Protein AF-A0A3C1G6S5-F1 (afdb_monomer_lite)

Foldseek 3Di:
DAEEAECPDPPNVCRLVVVVVVVVVPHPYYDYDDDPDPVSVVVSD

Structure (mmCIF, N/CA/C/O backbone):
data_AF-A0A3C1G6S5-F1
#
_entry.id   AF-A0A3C1G6S5-F1
#
loop_
_atom_site.group_PDB
_atom_site.id
_atom_site.type_symbol
_atom_site.label_atom_id
_atom_site.label_alt_id
_atom_site.label_comp_id
_atom_site.label_asym_id
_atom_site.label_entity_id
_atom_site.label_seq_id
_atom_site.pdbx_PDB_ins_code
_atom_site.Cartn_x
_atom_site.Cartn_y
_atom_site.Cartn_z
_atom_site.occupancy
_atom_site.B_iso_or_equiv
_atom_site.auth_seq_id
_atom_site.auth_comp_id
_atom_site.auth_asym_id
_atom_site.auth_atom_id
_atom_site.pdbx_PDB_model_num
ATOM 1 N N . MET A 1 1 ? -4.779 -0.224 14.729 1.00 84.44 1 MET A N 1
ATOM 2 C CA . MET A 1 1 ? -3.352 -0.578 14.546 1.00 84.44 1 MET A CA 1
ATOM 3 C C . MET A 1 1 ? -2.977 -0.450 13.071 1.00 84.44 1 MET A C 1
ATOM 5 O O . MET A 1 1 ? -3.851 -0.575 12.226 1.00 84.44 1 MET A O 1
ATOM 9 N N . GLY A 1 2 ? -1.709 -0.186 12.741 1.00 96.69 2 GLY A N 1
ATOM 10 C CA . GLY A 1 2 ? -1.244 -0.094 11.347 1.00 96.69 2 GLY A CA 1
ATOM 11 C C . GLY A 1 2 ? -0.652 -1.403 10.818 1.00 96.69 2 GLY A C 1
ATOM 12 O O . GLY A 1 2 ? -0.260 -2.269 11.601 1.00 96.69 2 GLY A O 1
ATOM 13 N N . ALA A 1 3 ? -0.542 -1.543 9.493 1.00 97.88 3 ALA A N 1
ATOM 14 C CA . ALA A 1 3 ? 0.120 -2.686 8.862 1.00 97.88 3 ALA A CA 1
ATOM 15 C C . ALA A 1 3 ? 1.063 -2.276 7.720 1.00 97.88 3 ALA A C 1
ATOM 17 O O . ALA A 1 3 ? 0.788 -1.361 6.952 1.00 97.88 3 ALA A O 1
ATOM 18 N N . ALA A 1 4 ? 2.169 -3.007 7.561 1.00 96.69 4 ALA A N 1
ATOM 19 C CA . ALA A 1 4 ? 3.085 -2.798 6.441 1.00 96.69 4 ALA A CA 1
ATOM 20 C C . ALA A 1 4 ? 2.591 -3.474 5.148 1.00 96.69 4 ALA A C 1
ATOM 22 O O . ALA A 1 4 ? 2.026 -4.579 5.197 1.00 96.69 4 ALA A O 1
ATOM 23 N N . PHE A 1 5 ? 2.880 -2.855 4.002 1.00 96.38 5 PHE A N 1
ATOM 24 C CA . PHE A 1 5 ? 2.625 -3.368 2.654 1.00 96.38 5 PHE A CA 1
ATOM 25 C C . PHE A 1 5 ? 3.853 -3.185 1.746 1.00 96.38 5 PHE A C 1
ATOM 27 O O . PHE A 1 5 ? 4.503 -2.147 1.749 1.00 96.38 5 PHE A O 1
ATOM 34 N N . THR A 1 6 ? 4.161 -4.193 0.933 1.00 96.06 6 THR A N 1
ATOM 35 C CA . THR A 1 6 ? 5.190 -4.093 -0.116 1.00 96.06 6 THR A CA 1
ATOM 36 C C . THR A 1 6 ? 4.496 -4.242 -1.470 1.00 96.06 6 THR A C 1
ATOM 38 O O . THR A 1 6 ? 4.070 -5.363 -1.770 1.00 96.06 6 THR A O 1
ATOM 41 N N . PRO A 1 7 ? 4.358 -3.168 -2.266 1.00 94.94 7 PRO A N 1
ATOM 42 C CA . PRO A 1 7 ? 3.678 -3.228 -3.562 1.00 94.94 7 PRO A CA 1
ATOM 43 C C . PRO A 1 7 ? 4.425 -4.052 -4.618 1.00 94.94 7 PRO A C 1
ATOM 45 O O . PRO A 1 7 ? 3.817 -4.864 -5.304 1.00 94.94 7 PRO A O 1
ATOM 48 N N . GLY A 1 8 ? 5.753 -3.914 -4.691 1.00 94.50 8 GLY A N 1
ATOM 49 C CA . GLY A 1 8 ? 6.592 -4.541 -5.725 1.00 94.50 8 GLY A CA 1
ATOM 50 C C . GLY A 1 8 ? 7.050 -5.975 -5.436 1.00 94.50 8 GLY A C 1
ATOM 51 O O . GLY A 1 8 ? 8.015 -6.435 -6.031 1.00 94.50 8 GLY A O 1
ATOM 52 N N . GLY A 1 9 ? 6.432 -6.669 -4.477 1.00 92.69 9 GLY A N 1
ATOM 53 C CA . GLY A 1 9 ? 6.770 -8.070 -4.213 1.00 92.69 9 GLY A CA 1
ATOM 54 C C . GLY A 1 9 ? 6.040 -8.987 -5.188 1.00 92.69 9 GLY A C 1
ATOM 55 O O . GLY A 1 9 ? 4.840 -8.820 -5.364 1.00 92.69 9 GLY A O 1
ATOM 56 N N . GLU A 1 10 ? 6.707 -9.980 -5.766 1.00 93.00 10 GLU A N 1
ATOM 57 C CA . GLU A 1 10 ? 6.026 -10.965 -6.608 1.00 93.00 10 GLU A CA 1
ATOM 58 C C . GLU A 1 10 ? 5.215 -11.984 -5.776 1.00 93.00 10 GLU A C 1
ATOM 60 O O . GLU A 1 10 ? 5.546 -12.248 -4.609 1.00 93.00 10 GLU A O 1
ATOM 65 N N . PRO A 1 11 ? 4.138 -12.559 -6.345 1.00 93.88 11 PRO A N 1
ATOM 66 C CA . PRO A 1 11 ? 3.508 -12.168 -7.612 1.00 93.88 11 PRO A CA 1
ATOM 67 C C . PRO A 1 11 ? 2.670 -10.877 -7.452 1.00 93.88 11 PRO A C 1
ATOM 69 O O . PRO A 1 11 ? 2.032 -10.673 -6.413 1.00 93.88 11 PRO A O 1
ATOM 72 N N . LEU A 1 12 ? 2.742 -9.975 -8.446 1.00 93.25 12 LEU A N 1
ATOM 73 C CA . LEU A 1 12 ? 2.218 -8.596 -8.361 1.00 93.25 12 LEU A CA 1
ATOM 74 C C . LEU A 1 12 ? 0.684 -8.534 -8.284 1.00 93.25 12 LEU A C 1
ATOM 76 O O . LEU A 1 12 ? 0.126 -7.753 -7.515 1.00 93.25 12 LEU A O 1
ATOM 80 N N . ASP A 1 13 ? 0.010 -9.394 -9.036 1.00 93.94 13 ASP A N 1
ATOM 81 C CA . ASP A 1 13 ? -1.447 -9.560 -9.059 1.00 93.94 13 ASP A CA 1
ATOM 82 C C . ASP A 1 13 ? -2.025 -9.995 -7.702 1.00 93.94 13 ASP A C 1
ATOM 84 O O . ASP A 1 13 ? -3.146 -9.639 -7.340 1.00 93.94 13 ASP A O 1
ATOM 88 N N . PHE A 1 14 ? -1.245 -10.713 -6.894 1.00 94.06 14 PHE A N 1
ATOM 89 C CA . PHE A 1 14 ? -1.653 -11.166 -5.566 1.00 94.06 14 PHE A CA 1
ATOM 90 C C . PHE A 1 14 ? -1.531 -10.082 -4.479 1.00 94.06 14 PHE A C 1
ATOM 92 O O . PHE A 1 14 ? -2.069 -10.225 -3.372 1.00 94.06 14 PHE A O 1
ATOM 99 N N . ARG A 1 15 ? -0.814 -8.985 -4.742 1.00 94.62 15 ARG A N 1
ATOM 100 C CA . ARG A 1 15 ? -0.496 -7.962 -3.728 1.00 94.62 15 ARG A CA 1
ATOM 101 C C . ARG A 1 15 ? -1.728 -7.234 -3.194 1.00 94.62 15 ARG A C 1
ATOM 103 O O . ARG A 1 15 ? -1.828 -7.157 -1.962 1.00 94.62 15 ARG A O 1
ATOM 110 N N . PRO A 1 16 ? -2.702 -6.825 -4.028 1.00 94.62 16 PRO A N 1
ATOM 111 C CA . PRO A 1 16 ? -3.964 -6.266 -3.542 1.00 94.62 16 PRO A CA 1
ATOM 112 C C . PRO A 1 16 ? -4.753 -7.246 -2.660 1.00 94.62 16 PRO A C 1
ATOM 114 O O . PRO A 1 16 ? -5.248 -6.871 -1.597 1.00 94.62 16 PRO A O 1
ATOM 117 N N . PHE A 1 17 ? -4.798 -8.535 -3.014 1.00 95.44 17 PHE A N 1
ATOM 118 C CA . PHE A 1 17 ? -5.501 -9.546 -2.210 1.00 95.44 17 PHE A CA 1
ATOM 119 C C . PHE A 1 17 ? -4.855 -9.752 -0.835 1.00 95.44 17 PHE A C 1
ATOM 121 O O . PHE A 1 17 ? -5.542 -9.903 0.178 1.00 95.44 17 PHE A O 1
ATOM 128 N N . ARG A 1 18 ? -3.521 -9.727 -0.763 1.00 95.25 18 ARG A N 1
ATOM 129 C CA . ARG A 1 18 ? -2.795 -9.794 0.512 1.00 95.25 18 ARG A CA 1
ATOM 130 C C . ARG A 1 18 ? -2.989 -8.531 1.351 1.00 95.25 18 ARG A C 1
ATOM 132 O O . ARG A 1 18 ? -3.057 -8.635 2.577 1.00 95.25 18 ARG A O 1
ATOM 139 N N . LEU A 1 19 ? -3.071 -7.364 0.714 1.00 96.00 19 LEU A N 1
ATOM 140 C CA . LEU A 1 19 ? -3.395 -6.107 1.381 1.00 96.00 19 LEU A CA 1
ATOM 141 C C . LEU A 1 19 ? -4.798 -6.161 1.993 1.00 96.00 19 LEU A C 1
ATOM 143 O O . LEU A 1 19 ? -4.948 -5.866 3.177 1.00 96.00 19 LEU A O 1
ATOM 147 N N . LYS A 1 20 ? -5.789 -6.651 1.239 1.00 96.50 20 LYS A N 1
ATOM 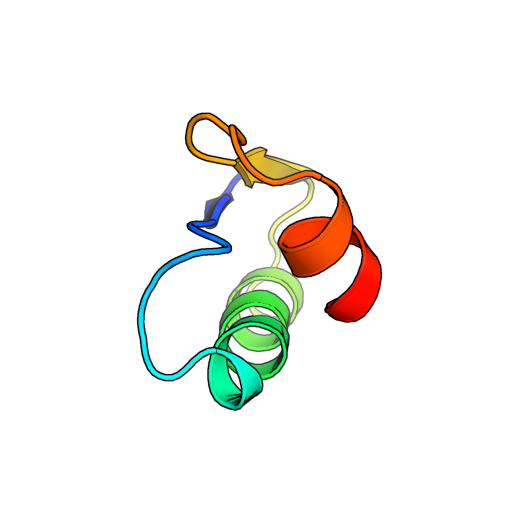148 C CA . LYS A 1 20 ? -7.163 -6.831 1.724 1.00 96.50 20 LYS A CA 1
ATOM 149 C C . LYS A 1 20 ? -7.226 -7.650 3.013 1.00 96.50 20 LYS A C 1
ATOM 151 O O . LYS A 1 20 ? -7.879 -7.231 3.957 1.00 96.50 20 LYS A O 1
ATOM 156 N N . LYS A 1 21 ? -6.475 -8.751 3.113 1.00 96.88 21 LYS A N 1
ATOM 157 C CA . LYS A 1 21 ? -6.425 -9.561 4.348 1.00 96.88 21 LYS A CA 1
ATOM 158 C C . LYS A 1 21 ? -5.959 -8.777 5.581 1.00 96.88 21 LYS A C 1
ATOM 160 O O . LYS A 1 21 ? -6.369 -9.101 6.688 1.00 96.88 21 LYS A O 1
ATOM 165 N N . LYS A 1 22 ? -5.095 -7.769 5.416 1.00 96.75 22 LYS A N 1
ATOM 166 C CA . LYS A 1 22 ? -4.648 -6.900 6.520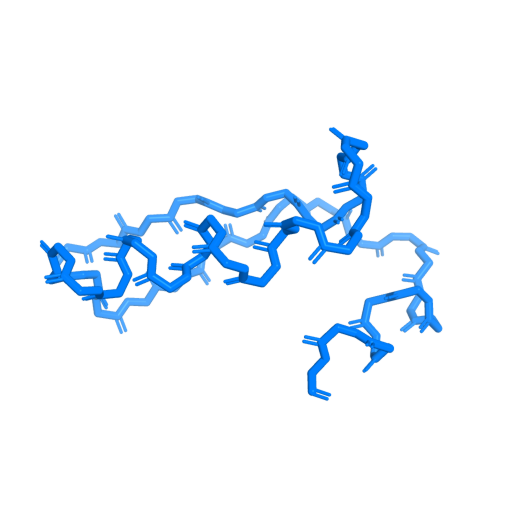 1.00 96.75 22 LYS A CA 1
ATOM 167 C C . LYS A 1 22 ? -5.735 -5.908 6.922 1.00 96.75 22 LYS A C 1
ATOM 169 O O . LYS A 1 22 ? -5.916 -5.676 8.110 1.00 96.75 22 LYS A O 1
ATOM 174 N N . VAL A 1 23 ? -6.452 -5.362 5.941 1.00 96.94 23 VAL A N 1
ATOM 175 C CA . VAL A 1 23 ? -7.606 -4.484 6.176 1.00 96.94 23 VAL A CA 1
ATOM 176 C C . VAL A 1 23 ? -8.712 -5.251 6.901 1.00 96.94 23 VAL A C 1
ATOM 178 O O . VAL A 1 23 ? -9.167 -4.808 7.948 1.00 96.94 23 VAL A O 1
ATOM 181 N N . ASP A 1 24 ? -9.059 -6.447 6.419 1.00 97.94 24 ASP A N 1
ATOM 182 C CA . ASP A 1 24 ? -10.083 -7.308 7.026 1.00 97.94 24 ASP A CA 1
ATOM 183 C C . ASP A 1 24 ? -9.696 -7.757 8.455 1.00 97.94 24 ASP A C 1
ATOM 185 O O . ASP A 1 24 ? -10.565 -8.039 9.274 1.00 97.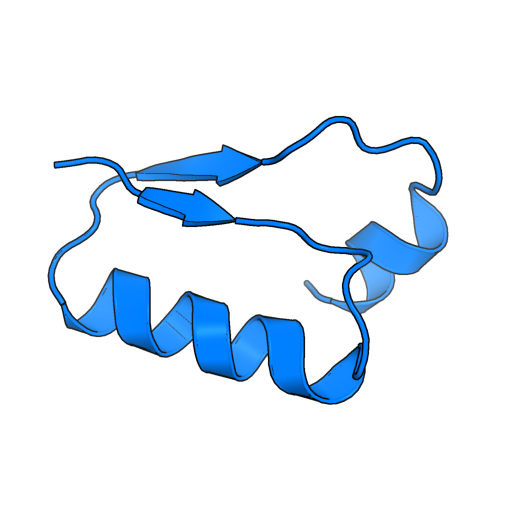94 24 ASP A O 1
ATOM 189 N N . ALA A 1 25 ? -8.398 -7.781 8.782 1.00 97.62 25 ALA A N 1
ATOM 190 C CA . ALA A 1 25 ? -7.889 -8.036 10.133 1.00 97.62 25 ALA A CA 1
ATOM 191 C C . ALA A 1 25 ? -7.893 -6.794 11.056 1.00 97.62 25 ALA A C 1
ATOM 193 O O . ALA A 1 25 ? -7.436 -6.891 12.196 1.00 97.62 25 ALA A O 1
ATOM 194 N N . GLY A 1 26 ? -8.384 -5.639 10.590 1.00 97.44 26 GLY A N 1
ATOM 195 C CA . GLY A 1 26 ? -8.537 -4.418 11.391 1.00 97.44 26 GLY A CA 1
ATOM 196 C C . GLY A 1 26 ? -7.369 -3.429 11.310 1.00 97.44 26 GLY A C 1
ATOM 197 O O . GLY A 1 26 ? -7.080 -2.739 12.289 1.00 97.44 26 GLY A O 1
ATOM 198 N N . ALA A 1 27 ? -6.655 -3.369 10.182 1.00 98.12 27 ALA A N 1
ATOM 199 C CA . ALA A 1 27 ? -5.646 -2.330 9.965 1.00 98.12 27 ALA A CA 1
ATOM 200 C C . ALA A 1 27 ? -6.301 -0.974 9.628 1.00 98.12 27 ALA A C 1
ATOM 202 O O . ALA A 1 27 ? -6.985 -0.863 8.615 1.00 98.12 27 ALA A O 1
ATOM 203 N N . ASP A 1 28 ? -6.030 0.063 10.430 1.00 97.81 28 ASP A N 1
ATOM 204 C CA . ASP A 1 28 ? -6.573 1.423 10.234 1.00 97.81 28 ASP A CA 1
ATOM 205 C C . ASP A 1 28 ? -5.798 2.224 9.177 1.00 97.81 28 ASP A C 1
ATOM 207 O O . ASP A 1 28 ? -6.328 3.134 8.546 1.00 97.81 28 ASP A O 1
ATOM 211 N N . PHE A 1 29 ? -4.514 1.905 8.998 1.00 97.25 29 PHE A N 1
ATOM 212 C CA . PHE A 1 29 ? -3.652 2.524 7.997 1.00 97.25 29 PHE A CA 1
ATOM 213 C C . PHE A 1 29 ? -2.591 1.546 7.500 1.00 97.25 29 PHE A C 1
ATOM 215 O O . PHE A 1 29 ? -2.241 0.563 8.166 1.00 97.25 29 PHE A O 1
ATOM 222 N N . ILE A 1 30 ? -2.057 1.848 6.318 1.00 96.88 30 ILE A N 1
ATOM 223 C CA . ILE A 1 30 ? -1.053 1.040 5.636 1.00 96.88 30 ILE A CA 1
ATOM 224 C C . ILE A 1 30 ? 0.197 1.877 5.404 1.00 96.88 30 ILE A C 1
ATOM 226 O O . ILE A 1 30 ? 0.121 2.977 4.866 1.00 96.88 30 ILE A O 1
ATOM 230 N N . GLN A 1 31 ? 1.353 1.333 5.772 1.00 97.56 31 GLN A N 1
ATOM 231 C CA . GLN A 1 31 ? 2.649 1.927 5.462 1.00 97.56 31 GLN A CA 1
ATOM 232 C C . GLN A 1 31 ? 3.345 1.095 4.386 1.00 97.56 31 GLN A C 1
ATOM 234 O O . GLN A 1 31 ? 3.542 -0.112 4.558 1.00 97.56 31 GLN A O 1
ATOM 239 N N . THR A 1 32 ? 3.715 1.724 3.273 1.00 96.75 32 THR A N 1
ATOM 240 C CA . THR A 1 32 ? 4.429 1.040 2.194 1.00 96.75 32 THR A CA 1
ATOM 241 C C . THR A 1 32 ? 5.936 1.020 2.441 1.00 96.75 32 THR A C 1
ATOM 243 O O . THR A 1 32 ? 6.484 1.881 3.130 1.00 96.75 32 THR A O 1
ATOM 246 N N . GLN A 1 33 ? 6.635 0.054 1.843 1.00 94.31 33 GLN A N 1
ATOM 247 C CA . GLN A 1 33 ? 8.060 0.235 1.541 1.00 94.31 33 GLN A CA 1
ATOM 248 C C . GLN A 1 33 ? 8.251 1.339 0.483 1.00 94.31 33 GLN A C 1
ATOM 250 O O . GLN A 1 33 ? 7.275 1.831 -0.088 1.00 94.31 33 GLN A O 1
ATOM 255 N N . GLY A 1 34 ? 9.503 1.734 0.229 1.00 96.00 34 GLY A N 1
ATOM 256 C CA . GLY A 1 34 ? 9.831 2.737 -0.786 1.00 96.00 34 GLY A CA 1
ATOM 257 C C . GLY A 1 34 ? 9.281 2.357 -2.162 1.00 96.00 34 GLY A C 1
ATOM 258 O O . GLY A 1 34 ? 9.433 1.219 -2.607 1.00 96.00 34 GLY A O 1
ATOM 259 N N . ILE A 1 35 ? 8.625 3.314 -2.815 1.00 95.56 35 ILE A N 1
ATOM 260 C CA . ILE A 1 35 ? 8.020 3.137 -4.135 1.00 95.56 35 ILE A CA 1
ATOM 261 C C . ILE A 1 35 ? 8.882 3.891 -5.139 1.00 95.56 35 ILE A C 1
ATOM 263 O O . ILE A 1 35 ? 8.921 5.118 -5.125 1.00 95.56 35 ILE A O 1
ATOM 267 N N . TYR A 1 36 ? 9.581 3.139 -5.985 1.00 95.44 36 TYR A N 1
ATOM 268 C CA . TYR A 1 36 ? 10.454 3.684 -7.030 1.00 95.44 36 TYR A CA 1
ATOM 269 C C . 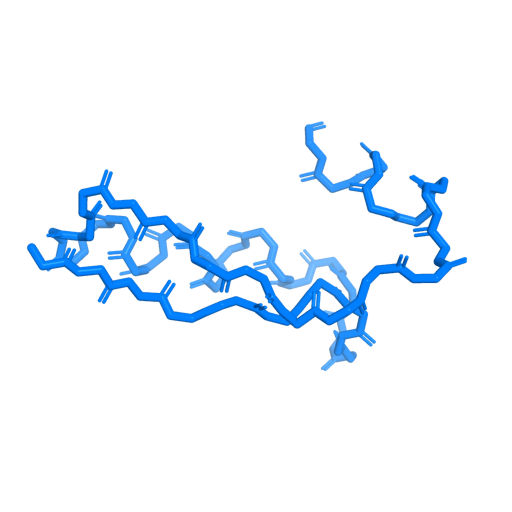TYR A 1 36 ? 9.839 3.571 -8.433 1.00 95.44 36 TYR A C 1
ATOM 271 O O . TYR A 1 36 ? 10.275 4.268 -9.342 1.00 95.44 36 TYR A O 1
ATOM 279 N N . ASP A 1 37 ? 8.806 2.738 -8.590 1.00 95.81 37 ASP A N 1
ATOM 280 C CA . ASP A 1 37 ? 7.993 2.618 -9.801 1.00 95.81 37 ASP A CA 1
ATOM 281 C C . ASP A 1 37 ? 6.546 3.005 -9.468 1.00 95.81 37 ASP A C 1
ATOM 283 O O . ASP A 1 37 ? 5.812 2.269 -8.801 1.00 95.81 37 ASP A O 1
ATOM 287 N N . LEU A 1 38 ? 6.164 4.210 -9.892 1.00 95.56 38 LEU A N 1
ATOM 288 C CA . LEU A 1 38 ? 4.834 4.761 -9.647 1.00 95.56 38 LEU A CA 1
ATOM 289 C C . LEU A 1 38 ? 3.774 4.147 -10.561 1.00 95.56 38 LEU A C 1
ATOM 291 O O . LEU A 1 38 ? 2.616 4.076 -10.158 1.00 95.56 38 LEU A O 1
ATOM 295 N N . GLU A 1 39 ? 4.143 3.708 -11.762 1.00 96.31 39 GLU A N 1
ATOM 296 C CA . GLU A 1 39 ? 3.191 3.142 -12.717 1.00 96.31 39 GLU A CA 1
ATOM 297 C C . GLU A 1 39 ? 2.773 1.738 -12.278 1.00 96.31 39 GLU A C 1
ATOM 299 O O . GLU A 1 39 ? 1.578 1.445 -12.212 1.00 96.31 39 GLU A O 1
ATOM 304 N N . MET A 1 40 ? 3.729 0.915 -11.834 1.00 94.44 40 MET A N 1
ATOM 305 C CA . MET A 1 40 ? 3.442 -0.371 -11.189 1.00 94.44 40 MET A CA 1
ATOM 306 C C . MET A 1 40 ? 2.540 -0.202 -9.964 1.00 94.44 40 MET A C 1
ATOM 308 O O . MET A 1 40 ? 1.594 -0.968 -9.786 1.00 94.44 40 MET A O 1
ATOM 312 N N . PHE A 1 41 ? 2.799 0.808 -9.127 1.00 94.94 41 PHE A N 1
ATOM 313 C CA . PHE A 1 41 ? 1.992 1.033 -7.930 1.00 94.94 41 PHE A CA 1
ATOM 314 C C . PHE A 1 41 ? 0.566 1.489 -8.255 1.00 94.94 41 PHE A C 1
ATOM 316 O O . PHE A 1 41 ? -0.382 0.969 -7.670 1.00 94.94 41 PHE A O 1
ATOM 323 N N . LYS A 1 42 ? 0.397 2.418 -9.204 1.00 94.31 42 LYS A N 1
ATOM 324 C CA . LYS A 1 42 ? -0.928 2.878 -9.652 1.00 94.31 42 LYS A CA 1
ATOM 325 C C . LYS A 1 42 ? -1.757 1.750 -10.254 1.00 94.31 42 LYS A C 1
ATOM 327 O O . LYS A 1 42 ? -2.960 1.727 -10.042 1.00 94.31 42 LYS A O 1
ATOM 332 N N . ALA A 1 43 ? -1.131 0.808 -10.959 1.00 93.62 43 ALA A N 1
ATOM 333 C CA . ALA A 1 43 ? -1.828 -0.337 -11.545 1.00 93.62 43 ALA A CA 1
ATOM 334 C C . ALA 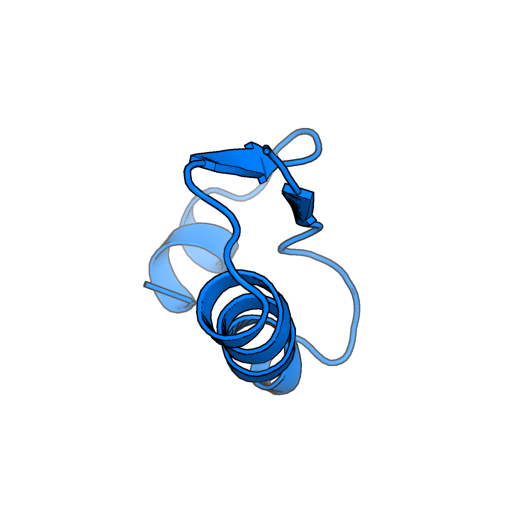A 1 43 ? -2.459 -1.286 -10.501 1.00 93.62 43 ALA A C 1
ATOM 336 O O . ALA A 1 43 ? -3.252 -2.150 -10.866 1.00 93.62 43 ALA A O 1
ATOM 337 N N . GLN A 1 44 ? -2.101 -1.153 -9.219 1.00 89.75 44 GLN A N 1
ATOM 338 C CA . GLN A 1 44 ? -2.654 -1.941 -8.111 1.00 89.75 44 GLN A CA 1
ATOM 339 C C . GLN A 1 44 ? -3.814 -1.248 -7.374 1.00 89.75 44 GLN A C 1
ATOM 341 O O . GLN A 1 44 ? -4.353 -1.849 -6.440 1.00 89.75 44 GLN A O 1
ATOM 346 N N . MET A 1 45 ? -4.149 -0.001 -7.733 1.00 80.44 45 MET A N 1
ATOM 347 C CA . MET A 1 45 ? -5.203 0.800 -7.093 1.00 80.44 45 MET A CA 1
ATOM 348 C C . MET A 1 45 ? -6.533 0.747 -7.835 1.00 80.44 45 MET A C 1
ATOM 3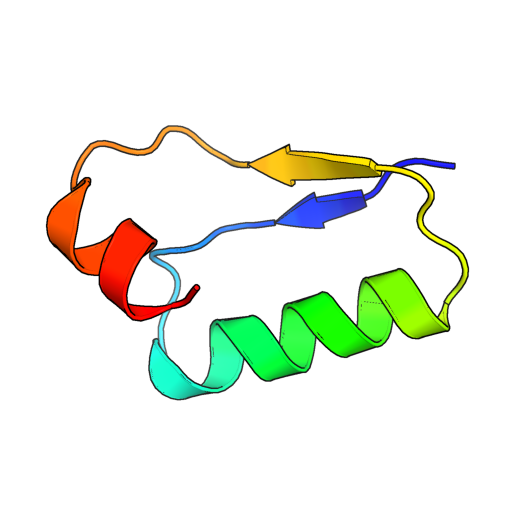50 O O . MET A 1 45 ? -6.522 0.665 -9.081 1.00 80.44 45 MET A O 1
#

Sequence (45 aa):
MGAAFTPGGEPLDFRPFRLKKKVDAGADFIQTQGIYDLEMFKAQM

Secondary structure (DSSP, 8-state):
-EEEE-TTSSSSTTHHHHHHHHHHTT-SEEEEPP---HHHHHTT-

Radius of gyration: 10.36 Å; chains: 1; bounding box: 20×17×27 Å

pLDDT: mean 95.01, std 3.21, range [80.44, 98.12]